Protein AF-A0A821QCD6-F1 (afdb_monomer_lite)

Secondary structure (DSSP, 8-state):
---B--SSS-BSS-----SSSS-S-HHHHHHHT-S----------TTTTHHHHHHS-SSB--TTS--B--HHHHHHHHHHHTTT-SSTTPPPPHHHHHHHHHHH--GGGTT-HHHHHHHHHHH-

Foldseek 3Di:
DFFQQAFLDTHHDDDDCPCPPNVDDVVVCVVVVVDDDDDDDDDDDPQQLLVSCCVRPQQPSHPVDQAFHFLVSLLVSLCRRHQAPPHPPDGDDVVVSVVLSVVLAPVVCNGPGNSSRSSSRVSD

Sequence (124 aa):
LESYNGGPIGYTFVPTIDADFIPYDPEQMLIKRDFKRCPILLGVNKDEGSYFNVYVPYGNMSIDSWPYVDYKTFKHAIKEYFRYIPTYPTERAPMLLESITQTYTIWNDYNNTLQNAIQLSLAV

pLDDT: mean 90.06, std 10.25, range [40.44, 98.19]

Structure (mmCIF, N/CA/C/O backbone):
data_AF-A0A821QCD6-F1
#
_entry.id   AF-A0A821QCD6-F1
#
loop_
_atom_site.group_PDB
_atom_site.id
_atom_site.type_symbol
_atom_site.label_atom_id
_atom_site.label_alt_id
_atom_site.label_comp_id
_atom_site.label_asym_id
_atom_site.label_entity_id
_atom_site.label_seq_id
_atom_site.pdbx_PDB_ins_code
_atom_site.Cartn_x
_atom_site.Cartn_y
_atom_site.Cartn_z
_atom_site.occupancy
_atom_site.B_iso_or_equiv
_atom_site.auth_seq_id
_atom_site.auth_comp_id
_atom_site.auth_asym_id
_atom_site.auth_atom_id
_atom_site.pdbx_PDB_model_num
ATOM 1 N N . LEU A 1 1 ? -19.830 11.374 -0.584 1.00 40.44 1 LEU A N 1
ATOM 2 C CA . LEU A 1 1 ? -19.238 10.029 -0.728 1.00 40.44 1 LEU A CA 1
ATOM 3 C C . LEU A 1 1 ? -17.748 10.243 -0.898 1.00 40.44 1 LEU A C 1
ATOM 5 O O . LEU A 1 1 ? -17.300 10.531 -1.999 1.00 40.44 1 LEU A O 1
ATOM 9 N N . GLU A 1 2 ? -17.019 10.274 0.211 1.00 45.78 2 GLU A N 1
ATOM 10 C CA . GLU A 1 2 ? -15.563 10.400 0.186 1.00 45.78 2 GLU A CA 1
ATOM 11 C C . GLU A 1 2 ? -15.005 9.035 -0.212 1.00 45.78 2 GLU A C 1
ATOM 13 O O . GLU A 1 2 ? -15.042 8.089 0.568 1.00 45.78 2 GLU A O 1
ATOM 18 N N . SER A 1 3 ? -14.576 8.895 -1.466 1.00 53.38 3 SER A N 1
ATOM 19 C CA . SER A 1 3 ? -13.813 7.723 -1.884 1.00 53.38 3 SER A CA 1
ATOM 20 C C . SER A 1 3 ? -12.493 7.730 -1.119 1.00 53.38 3 SER A C 1
ATOM 22 O O . SER A 1 3 ? -11.737 8.700 -1.22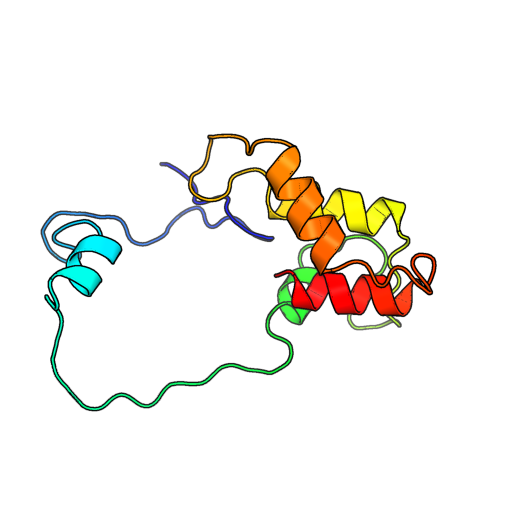9 1.00 53.38 3 SER A O 1
ATOM 24 N N . TYR A 1 4 ? -12.195 6.674 -0.363 1.00 58.56 4 TYR A N 1
ATOM 25 C CA . TYR A 1 4 ? -10.866 6.514 0.214 1.00 58.56 4 TYR A CA 1
ATOM 26 C C . TYR A 1 4 ? -9.890 6.319 -0.942 1.00 58.56 4 TYR A C 1
ATOM 28 O O . TYR A 1 4 ? -9.931 5.292 -1.608 1.00 58.56 4 TYR A O 1
ATOM 36 N N . ASN A 1 5 ? -9.056 7.321 -1.213 1.00 61.00 5 ASN A N 1
ATOM 37 C CA . ASN A 1 5 ? -8.090 7.303 -2.312 1.00 61.00 5 ASN A CA 1
ATOM 38 C C . ASN A 1 5 ? -6.648 7.290 -1.776 1.00 61.00 5 ASN A C 1
ATOM 40 O O . ASN A 1 5 ? -5.792 8.028 -2.257 1.00 61.00 5 ASN A O 1
ATOM 44 N N . GLY A 1 6 ? -6.409 6.522 -0.706 1.00 64.06 6 GLY A N 1
ATOM 45 C CA . GLY A 1 6 ? -5.085 6.312 -0.123 1.00 64.06 6 GLY A CA 1
ATOM 46 C C . GLY A 1 6 ? -4.479 4.993 -0.598 1.00 64.06 6 GLY A C 1
ATOM 47 O O . GLY A 1 6 ? -5.131 3.957 -0.509 1.00 64.06 6 GLY A O 1
ATOM 48 N N . GLY A 1 7 ? -3.236 5.020 -1.079 1.00 76.44 7 GLY A N 1
ATOM 49 C CA . GLY A 1 7 ? -2.545 3.837 -1.596 1.00 76.44 7 GLY A CA 1
ATOM 50 C C . GLY A 1 7 ? -2.676 3.674 -3.118 1.00 76.44 7 GLY A C 1
ATOM 51 O O . GLY A 1 7 ? -3.129 4.587 -3.808 1.00 76.44 7 GLY A O 1
ATOM 52 N N . PRO A 1 8 ? -2.270 2.517 -3.671 1.00 78.88 8 PRO A N 1
ATOM 53 C CA . PRO A 1 8 ? -2.240 2.289 -5.119 1.00 78.88 8 PRO A CA 1
ATOM 54 C C . PRO A 1 8 ? -3.626 2.210 -5.765 1.00 78.88 8 PRO A C 1
ATOM 56 O O . PRO A 1 8 ? -3.759 2.442 -6.965 1.00 78.88 8 PRO A O 1
ATOM 59 N N . ILE A 1 9 ? -4.654 1.873 -4.981 1.00 80.00 9 ILE A N 1
ATOM 60 C CA . ILE A 1 9 ? -6.044 1.781 -5.421 1.00 80.00 9 ILE A CA 1
ATOM 61 C C . ILE A 1 9 ? -6.927 2.452 -4.378 1.00 80.00 9 ILE A C 1
ATOM 63 O O . ILE A 1 9 ? -6.897 2.085 -3.204 1.00 80.00 9 ILE A O 1
ATOM 67 N N . GLY A 1 10 ? -7.751 3.398 -4.826 1.00 78.56 10 GLY A N 1
ATOM 68 C CA . GLY A 1 10 ? -8.834 3.937 -4.021 1.00 78.56 10 GLY A CA 1
ATOM 69 C C . GLY A 1 10 ? -10.104 3.095 -4.108 1.00 78.56 10 GLY A C 1
ATOM 70 O O . GLY A 1 10 ? -10.490 2.642 -5.186 1.00 78.56 10 GLY A O 1
ATOM 71 N N . TYR A 1 11 ? -10.795 2.936 -2.981 1.00 83.06 11 TYR A N 1
ATOM 72 C CA . TYR A 1 11 ? -12.078 2.240 -2.902 1.00 83.06 11 TYR A CA 1
ATOM 73 C C . TYR A 1 11 ? -13.207 3.243 -2.647 1.00 83.06 11 TYR A C 1
ATOM 75 O O 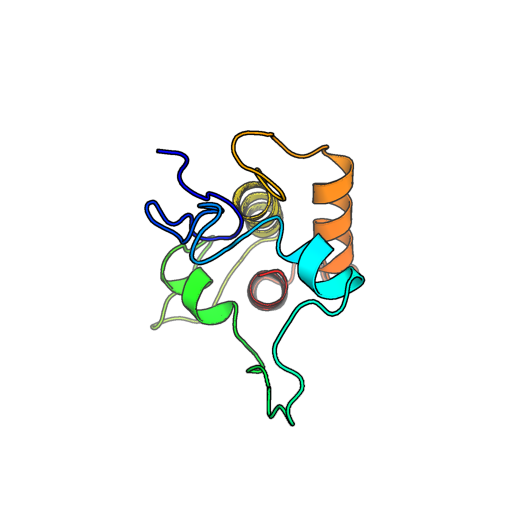. TYR A 1 11 ? -13.149 4.068 -1.734 1.00 83.06 11 TYR A O 1
ATOM 83 N N . THR A 1 12 ? -14.262 3.176 -3.464 1.00 81.81 12 THR A N 1
ATOM 84 C CA . THR A 1 12 ? -15.396 4.115 -3.388 1.00 81.81 12 THR A CA 1
ATOM 85 C C . THR A 1 12 ? -16.256 3.907 -2.144 1.00 81.81 12 THR A C 1
ATOM 87 O O . THR A 1 12 ? -16.790 4.873 -1.605 1.00 81.81 12 THR A O 1
ATOM 90 N N . PHE A 1 13 ? -16.392 2.659 -1.692 1.00 85.75 13 PHE A N 1
ATOM 91 C CA . PHE A 1 13 ? -17.224 2.286 -0.552 1.00 85.75 13 PHE A CA 1
ATOM 92 C C . PHE A 1 13 ? -16.391 1.471 0.436 1.00 85.75 13 PHE A C 1
ATOM 94 O O . PHE A 1 13 ? -16.003 0.342 0.146 1.00 85.75 13 PHE A O 1
ATOM 101 N N . VAL A 1 14 ? -16.118 2.065 1.593 1.00 85.56 14 VAL A N 1
ATOM 102 C CA . VAL A 1 14 ? -15.386 1.464 2.716 1.00 85.56 14 VAL A CA 1
ATOM 103 C C . VAL A 1 14 ? -16.170 1.702 4.012 1.00 85.56 14 VAL A C 1
ATOM 105 O O . VAL A 1 14 ? -17.030 2.590 4.030 1.00 85.56 14 VAL A O 1
ATOM 108 N N . PRO A 1 15 ? -15.921 0.936 5.091 1.00 88.88 15 PRO A N 1
ATOM 109 C CA . PRO A 1 15 ? -16.522 1.215 6.393 1.00 88.88 15 PRO A CA 1
ATOM 110 C C . PRO A 1 15 ? -16.268 2.660 6.845 1.00 88.88 15 PRO A C 1
ATOM 112 O O . PRO A 1 15 ? -15.213 3.228 6.567 1.00 88.88 15 PRO A O 1
ATOM 115 N N . THR A 1 16 ? -17.232 3.246 7.553 1.00 89.94 16 THR A N 1
ATOM 116 C CA . THR A 1 16 ? -17.156 4.615 8.080 1.00 89.94 16 THR A CA 1
ATOM 117 C C . THR A 1 16 ? -17.417 4.624 9.582 1.00 89.94 16 THR A C 1
ATOM 119 O O . THR A 1 16 ? -18.003 3.683 10.114 1.00 89.94 16 THR A O 1
ATOM 122 N N . ILE A 1 17 ? -16.971 5.677 10.264 1.00 93.12 17 ILE A N 1
ATOM 123 C CA . ILE A 1 17 ? -17.263 5.892 11.683 1.00 93.12 17 ILE A CA 1
ATOM 124 C C . ILE A 1 17 ? -18.726 6.336 11.782 1.00 93.12 17 ILE A C 1
ATOM 126 O O . ILE A 1 17 ? -19.058 7.464 11.423 1.00 93.12 17 ILE A O 1
ATOM 130 N N . ASP A 1 18 ? -19.596 5.436 12.231 1.00 95.44 18 ASP A N 1
ATOM 131 C CA . ASP A 1 18 ? -21.055 5.608 12.239 1.00 95.44 18 ASP A CA 1
ATOM 132 C C . ASP A 1 18 ? -21.639 5.842 13.640 1.00 95.44 18 ASP A C 1
ATOM 134 O O . ASP A 1 18 ? -22.83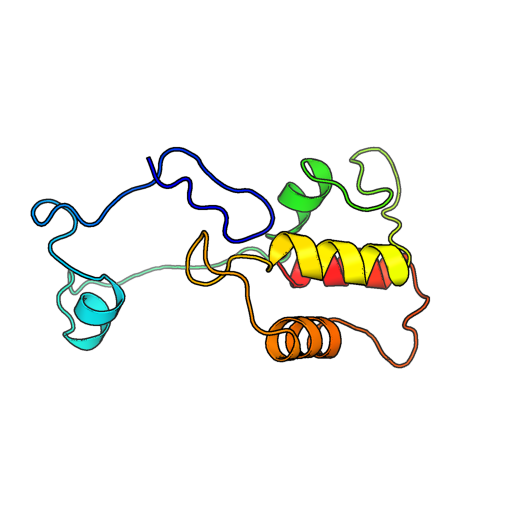5 6.100 13.768 1.00 95.44 18 ASP A O 1
ATOM 138 N N . ALA A 1 19 ? -20.799 5.790 14.678 1.00 96.00 19 ALA A N 1
ATOM 139 C CA . ALA A 1 19 ? -21.193 5.876 16.082 1.00 96.00 19 ALA A CA 1
ATOM 140 C C . ALA A 1 19 ? -22.107 4.726 16.570 1.00 96.00 19 ALA A C 1
ATOM 142 O O . ALA A 1 19 ? -22.666 4.825 17.663 1.00 96.00 19 ALA A O 1
ATOM 143 N N . ASP A 1 20 ? -22.220 3.637 15.800 1.00 95.88 20 ASP A N 1
ATOM 144 C CA . ASP A 1 20 ? -22.979 2.428 16.149 1.00 95.88 20 ASP A CA 1
ATOM 145 C C . ASP A 1 20 ? -22.076 1.190 16.052 1.00 95.88 20 ASP A C 1
ATOM 147 O O . ASP A 1 20 ? -21.624 0.665 17.073 1.00 95.88 20 ASP A O 1
ATOM 151 N N . PHE A 1 21 ? -21.710 0.772 14.834 1.00 96.00 21 PHE A N 1
ATOM 152 C CA . PHE A 1 21 ? -20.782 -0.339 14.627 1.00 96.00 21 PHE A CA 1
ATOM 153 C C . PHE A 1 21 ? -19.326 0.067 14.898 1.00 96.00 21 PHE A C 1
ATOM 155 O O . PHE A 1 21 ? -18.604 -0.643 15.603 1.00 96.00 21 PHE A O 1
ATOM 162 N N . ILE A 1 22 ? -18.890 1.211 14.356 1.00 96.50 22 ILE A N 1
ATOM 163 C CA . ILE A 1 22 ? -17.601 1.846 14.662 1.00 96.50 22 ILE A CA 1
ATOM 164 C C . ILE A 1 22 ? -17.904 3.084 15.518 1.00 96.50 22 ILE A C 1
ATOM 166 O O . ILE A 1 22 ? -18.223 4.148 14.977 1.00 96.50 22 ILE A O 1
ATOM 170 N N . PRO A 1 23 ? -17.826 2.970 16.858 1.00 95.50 23 PRO A N 1
ATOM 171 C CA . PRO A 1 23 ? -18.377 3.975 17.764 1.00 95.50 23 PRO A CA 1
ATOM 172 C C . PRO A 1 23 ? -17.626 5.314 17.708 1.00 95.50 23 PRO A C 1
ATOM 174 O O . PRO A 1 23 ? -18.213 6.370 17.934 1.00 95.50 23 PRO A O 1
ATOM 177 N N . TYR A 1 24 ? -16.321 5.282 17.439 1.00 96.06 24 TYR A N 1
ATOM 178 C CA . TYR A 1 24 ? -15.464 6.452 17.263 1.00 96.06 24 TYR A CA 1
ATOM 179 C C . TYR A 1 24 ? -14.156 6.031 16.579 1.00 96.06 24 TYR A C 1
ATOM 181 O O . TYR A 1 24 ? -14.004 4.883 16.167 1.00 96.06 24 TYR A O 1
ATOM 189 N N . ASP A 1 25 ? -13.217 6.967 16.443 1.00 94.38 25 ASP A N 1
ATOM 190 C CA . ASP A 1 25 ? -11.921 6.752 15.800 1.00 94.38 25 ASP A CA 1
ATOM 191 C C . ASP A 1 25 ? -11.210 5.450 16.264 1.00 94.38 25 ASP A C 1
ATOM 193 O O . ASP A 1 25 ? -10.940 5.292 17.464 1.00 94.38 25 ASP A O 1
ATOM 197 N N . PRO A 1 26 ? -10.887 4.518 15.341 1.00 94.38 26 PRO A N 1
ATOM 198 C CA . PRO A 1 26 ? -10.251 3.246 15.686 1.00 94.38 26 PRO A CA 1
ATOM 199 C C . PRO A 1 26 ? -8.880 3.376 16.365 1.00 94.38 26 PRO A C 1
ATOM 201 O O . PRO A 1 26 ? -8.539 2.543 17.206 1.00 94.38 26 PRO A O 1
ATOM 204 N N . GLU A 1 27 ? -8.093 4.411 16.058 1.00 94.81 27 GLU A N 1
ATOM 205 C CA . GLU A 1 27 ? -6.808 4.659 16.725 1.00 94.81 27 GLU A CA 1
ATOM 206 C C . GLU A 1 27 ? -7.036 5.010 18.203 1.00 94.81 27 GLU A C 1
ATOM 208 O O . GLU A 1 27 ? -6.361 4.486 19.095 1.00 94.81 27 GLU A O 1
ATOM 213 N N . GLN A 1 28 ? -8.068 5.806 18.497 1.00 97.12 28 GLN A N 1
ATOM 214 C CA . GLN A 1 28 ? -8.484 6.082 19.873 1.00 97.12 28 GLN A CA 1
ATOM 215 C C . GLN A 1 28 ? -9.001 4.828 20.592 1.00 97.12 28 GLN A C 1
ATOM 217 O O . GLN A 1 28 ? -8.709 4.653 21.779 1.00 97.12 28 GLN A O 1
ATOM 222 N N . MET A 1 29 ? -9.741 3.948 19.906 1.00 97.25 29 MET A N 1
ATOM 223 C CA . MET A 1 29 ? -10.193 2.669 20.479 1.00 97.25 29 MET A CA 1
ATOM 224 C C . MET A 1 29 ? -8.995 1.791 20.865 1.00 97.25 29 MET A C 1
ATOM 226 O O . MET A 1 29 ? -8.963 1.221 21.960 1.00 97.25 29 MET A O 1
ATOM 230 N N . LEU A 1 30 ? -7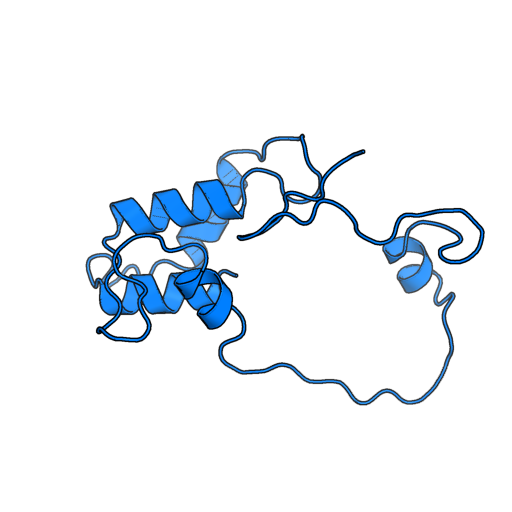.965 1.738 20.012 1.00 96.69 30 LEU A N 1
ATOM 231 C CA . LEU A 1 30 ? -6.717 1.022 20.288 1.00 96.69 30 LEU A CA 1
ATOM 232 C C . LEU A 1 30 ? -5.990 1.591 21.516 1.00 96.69 30 LEU A C 1
ATOM 234 O O . LEU A 1 30 ? -5.652 0.833 22.429 1.00 96.69 30 LEU A O 1
ATOM 238 N N . ILE A 1 31 ? -5.807 2.916 21.586 1.00 97.94 31 ILE A N 1
ATOM 239 C CA . ILE A 1 31 ? -5.143 3.600 22.713 1.00 97.94 31 ILE A CA 1
ATOM 240 C C . ILE A 1 31 ? -5.882 3.338 24.034 1.00 97.94 31 ILE A C 1
ATOM 242 O O . ILE A 1 31 ? -5.258 3.033 25.054 1.00 97.94 31 ILE A O 1
ATOM 246 N N . LYS A 1 32 ? -7.218 3.410 24.020 1.00 98.00 32 LYS A N 1
ATOM 247 C CA . LYS A 1 32 ? -8.071 3.186 25.201 1.00 98.00 32 LYS A CA 1
ATOM 248 C C . LYS A 1 32 ? -8.246 1.711 25.560 1.00 98.00 32 LYS A C 1
ATOM 250 O O . LYS A 1 32 ? -8.799 1.407 26.617 1.00 98.00 32 LYS A O 1
ATOM 255 N N . ARG A 1 33 ? -7.751 0.793 24.722 1.00 97.12 33 ARG A N 1
ATOM 256 C CA . ARG A 1 33 ? -7.976 -0.657 24.836 1.00 97.12 33 ARG A CA 1
ATOM 257 C C . ARG A 1 33 ? -9.462 -1.025 24.818 1.00 97.12 33 ARG A C 1
ATOM 259 O O . ARG A 1 33 ? -9.877 -1.957 25.516 1.00 97.12 33 ARG A O 1
ATOM 266 N N . ASP A 1 34 ? -10.235 -0.272 24.042 1.00 97.56 34 ASP A N 1
ATOM 267 C CA . ASP A 1 34 ? -11.673 -0.435 23.847 1.00 97.56 34 ASP A CA 1
ATOM 268 C C . ASP A 1 34 ? -11.946 -1.360 22.656 1.00 97.56 34 ASP A C 1
ATOM 270 O O . ASP A 1 34 ? -12.358 -0.958 21.572 1.00 97.56 34 ASP A O 1
ATOM 274 N N . PHE A 1 35 ? -11.590 -2.625 22.844 1.00 96.69 35 PHE A N 1
ATOM 275 C CA . PHE A 1 35 ? -11.800 -3.702 21.888 1.00 96.69 35 PHE A CA 1
ATOM 276 C C . PHE A 1 35 ? -11.848 -5.037 22.635 1.00 96.69 35 PHE A C 1
ATOM 278 O O . PHE A 1 35 ? -11.475 -5.148 23.810 1.00 96.69 35 PHE A O 1
ATOM 285 N N . LYS A 1 36 ? -12.306 -6.089 21.956 1.00 97.62 36 LYS A N 1
ATOM 286 C CA . LYS A 1 36 ? -12.395 -7.431 22.540 1.00 97.62 36 LYS A CA 1
ATOM 287 C C . LYS A 1 36 ? -11.017 -7.924 22.998 1.00 97.62 36 LYS A C 1
ATOM 289 O O . LYS A 1 36 ? -10.092 -8.049 22.203 1.00 97.62 36 LYS A O 1
ATOM 294 N N . ARG A 1 37 ? -10.900 -8.301 24.274 1.00 97.88 37 ARG A N 1
ATOM 295 C CA . ARG A 1 37 ? -9.684 -8.917 24.829 1.00 97.88 37 ARG A CA 1
ATOM 296 C C . ARG A 1 37 ? -9.726 -10.429 24.632 1.00 97.88 37 ARG A C 1
ATOM 298 O O . ARG A 1 37 ? -10.387 -11.135 25.390 1.00 97.88 37 ARG A O 1
ATOM 305 N N . CYS A 1 38 ? -9.038 -10.926 23.613 1.00 97.81 38 CYS A N 1
ATOM 306 C CA . CYS A 1 38 ? -8.893 -12.357 23.354 1.00 97.81 38 CYS A CA 1
ATOM 307 C C . CYS A 1 38 ? -7.554 -12.659 22.666 1.00 97.81 38 CYS A C 1
ATOM 309 O O . CYS A 1 38 ? -6.935 -11.740 22.126 1.00 97.81 38 CYS A O 1
ATOM 311 N N . PRO A 1 39 ? -7.095 -13.924 22.669 1.00 98.06 39 PRO A N 1
ATOM 312 C CA . PRO A 1 39 ? -5.961 -14.328 21.848 1.00 98.06 39 PRO A CA 1
ATOM 313 C C . PRO A 1 39 ? -6.218 -14.017 20.370 1.00 98.06 39 PRO A C 1
ATOM 315 O O . PRO A 1 39 ? -7.335 -14.200 19.881 1.00 98.06 39 PRO A O 1
ATOM 318 N N . ILE A 1 40 ? -5.179 -13.561 19.675 1.00 97.75 40 ILE A N 1
ATOM 319 C CA . ILE A 1 40 ? -5.189 -13.278 18.238 1.00 97.75 40 ILE A CA 1
ATOM 320 C C . ILE A 1 40 ? -4.070 -14.074 17.567 1.00 97.75 40 ILE A C 1
ATOM 322 O O . ILE A 1 40 ? -2.988 -14.226 18.133 1.00 97.75 40 ILE A O 1
ATOM 326 N N . LEU A 1 41 ? -4.333 -14.572 16.362 1.00 98.19 41 LEU A N 1
ATOM 327 C CA . LEU A 1 41 ? -3.329 -15.147 15.471 1.00 98.19 41 LEU A CA 1
ATOM 328 C C . LEU A 1 41 ? -3.410 -14.370 14.160 1.00 98.19 41 LEU A C 1
ATOM 330 O O . LEU A 1 41 ? -4.447 -14.379 13.504 1.00 98.19 41 LEU A O 1
ATOM 334 N N . LEU A 1 42 ? -2.339 -13.651 13.834 1.00 97.88 42 LEU A N 1
ATOM 335 C CA . LEU A 1 42 ? -2.247 -12.750 12.687 1.00 97.88 42 LEU A CA 1
ATOM 336 C C . LEU A 1 42 ? -0.920 -12.990 11.958 1.00 97.88 42 LEU A C 1
ATOM 338 O O . LEU A 1 42 ? 0.045 -13.462 12.561 1.00 97.88 42 LEU A O 1
ATOM 342 N N . GLY A 1 43 ? -0.874 -12.641 10.676 1.00 97.25 43 GLY A N 1
ATOM 343 C CA . GLY A 1 43 ? 0.310 -12.733 9.827 1.00 97.25 43 GLY A CA 1
ATOM 344 C C . GLY A 1 43 ? 0.124 -11.919 8.549 1.00 97.25 43 GLY A C 1
ATOM 345 O O . GLY A 1 43 ? -0.970 -11.423 8.288 1.00 97.25 43 GLY A O 1
ATOM 346 N N . VAL A 1 44 ? 1.199 -11.786 7.779 1.00 95.94 44 VAL A N 1
ATOM 347 C CA . VAL A 1 44 ? 1.228 -11.099 6.480 1.00 95.94 44 VAL A CA 1
ATOM 348 C C . VAL A 1 44 ? 1.951 -11.973 5.463 1.00 95.94 44 VAL A C 1
ATOM 350 O O . VAL A 1 44 ? 2.757 -12.831 5.841 1.00 95.94 44 VAL A O 1
ATOM 353 N N . ASN A 1 45 ? 1.682 -11.750 4.183 1.00 94.94 45 ASN A N 1
ATOM 354 C CA . ASN A 1 45 ? 2.433 -12.368 3.102 1.00 94.94 45 ASN A CA 1
ATOM 355 C C . ASN A 1 45 ? 3.689 -11.554 2.786 1.00 94.94 45 ASN A C 1
ATOM 357 O O . ASN A 1 45 ? 3.807 -10.376 3.113 1.00 94.94 45 ASN A O 1
ATOM 361 N N . LYS A 1 46 ? 4.652 -12.203 2.130 1.00 93.81 46 LYS A N 1
ATOM 362 C CA . LYS A 1 46 ? 5.926 -11.576 1.770 1.00 93.81 46 LYS A CA 1
ATOM 363 C C . LYS A 1 46 ? 5.761 -10.427 0.761 1.00 93.81 46 LYS A C 1
ATOM 365 O O . LYS A 1 46 ? 6.479 -9.440 0.866 1.00 93.81 46 LYS A O 1
ATOM 370 N N . ASP A 1 47 ? 4.842 -10.568 -0.196 1.00 92.56 47 ASP A N 1
ATOM 371 C CA . ASP A 1 47 ? 4.775 -9.737 -1.407 1.00 92.56 47 ASP A CA 1
ATOM 372 C C . ASP A 1 47 ? 3.356 -9.153 -1.644 1.00 92.56 47 ASP A C 1
ATOM 374 O O . ASP A 1 47 ? 2.789 -9.293 -2.730 1.00 92.56 47 ASP A O 1
ATOM 378 N N . GLU A 1 48 ? 2.762 -8.510 -0.628 1.00 92.44 48 GLU A N 1
ATOM 379 C CA . GLU A 1 48 ? 1.375 -7.979 -0.651 1.00 92.44 48 GLU A CA 1
ATOM 380 C C . GLU A 1 48 ? 1.121 -6.954 -1.778 1.00 92.44 48 GLU A C 1
ATOM 382 O O . GLU A 1 48 ? 0.056 -6.948 -2.398 1.00 92.44 48 GLU A O 1
ATOM 387 N N . GLY A 1 49 ? 2.113 -6.116 -2.100 1.00 90.75 49 GLY A N 1
ATOM 388 C CA . GLY A 1 49 ? 1.996 -5.080 -3.131 1.00 90.75 49 GLY A CA 1
ATOM 389 C C . GLY A 1 49 ? 1.960 -5.598 -4.576 1.00 90.75 49 GLY A C 1
ATOM 390 O O . GLY A 1 49 ? 1.579 -4.867 -5.496 1.00 90.75 49 GLY A O 1
ATOM 391 N N . SER A 1 50 ? 2.349 -6.857 -4.803 1.00 91.25 50 SER A N 1
ATOM 392 C CA . SER A 1 50 ? 2.580 -7.395 -6.152 1.00 91.25 50 SER A CA 1
ATOM 393 C C . SER A 1 50 ? 1.299 -7.452 -6.981 1.00 91.25 50 SER A C 1
ATOM 395 O O . SER A 1 50 ? 1.311 -7.115 -8.165 1.00 91.25 50 SER A O 1
ATOM 397 N N . TYR A 1 51 ? 0.179 -7.790 -6.337 1.00 91.50 51 TYR A N 1
ATOM 398 C CA . TYR A 1 51 ? -1.141 -7.796 -6.953 1.00 91.50 51 TYR A CA 1
ATOM 399 C C . TYR A 1 51 ? -1.510 -6.407 -7.485 1.00 91.50 51 TYR A C 1
ATOM 401 O O . TYR A 1 51 ? -1.866 -6.262 -8.653 1.00 91.50 51 TYR A O 1
ATOM 409 N N . PHE A 1 52 ? -1.371 -5.364 -6.662 1.00 89.88 52 PHE A N 1
ATOM 410 C CA . PHE A 1 52 ? -1.758 -4.004 -7.043 1.00 89.88 52 PHE A CA 1
ATOM 411 C C . PHE A 1 52 ? -0.966 -3.492 -8.243 1.00 89.88 52 PHE A C 1
ATOM 413 O O . PHE A 1 52 ? -1.546 -2.877 -9.132 1.00 89.88 52 PHE A O 1
ATOM 420 N N . ASN A 1 53 ? 0.324 -3.817 -8.320 1.00 88.88 53 ASN A N 1
ATOM 421 C CA . ASN A 1 53 ? 1.162 -3.394 -9.436 1.00 88.88 53 ASN A CA 1
ATOM 422 C C . ASN A 1 53 ? 0.792 -4.051 -10.771 1.00 88.88 53 ASN A C 1
ATOM 424 O O . ASN A 1 53 ? 1.107 -3.488 -11.810 1.00 88.88 53 ASN A O 1
ATOM 428 N N . VAL A 1 54 ? 0.136 -5.213 -10.772 1.00 91.25 54 VAL A N 1
ATOM 429 C CA . VAL A 1 54 ? -0.360 -5.830 -12.013 1.00 91.25 54 VAL A CA 1
ATOM 430 C C . VAL A 1 54 ? -1.621 -5.126 -12.516 1.00 91.25 54 VAL A C 1
ATOM 432 O O . VAL A 1 54 ? -1.785 -4.921 -13.716 1.00 91.25 54 VAL A O 1
ATOM 435 N N . TYR A 1 55 ? -2.520 -4.748 -11.604 1.00 88.88 55 TYR A N 1
ATOM 436 C CA . TYR A 1 55 ? -3.822 -4.169 -11.957 1.00 88.88 55 TYR A CA 1
ATOM 437 C C . TYR A 1 55 ? -3.804 -2.641 -12.091 1.00 88.88 55 TYR A C 1
ATOM 439 O O . TYR A 1 55 ? -4.633 -2.086 -12.810 1.00 88.88 55 TYR A O 1
ATOM 447 N N . VAL A 1 56 ? -2.846 -1.964 -11.454 1.00 86.94 56 VAL A N 1
ATOM 448 C CA . VAL A 1 56 ? -2.555 -0.533 -11.626 1.00 86.94 56 VAL A CA 1
ATOM 449 C C . VAL A 1 56 ? -1.073 -0.372 -11.977 1.00 86.94 56 VAL A C 1
ATOM 451 O O . VAL A 1 56 ? -0.266 0.049 -11.148 1.00 86.94 56 VAL A O 1
ATOM 454 N N . PRO A 1 57 ? -0.675 -0.773 -13.196 1.00 85.25 57 PRO A N 1
ATOM 455 C CA . PRO A 1 57 ? 0.729 -0.876 -13.540 1.00 85.25 57 PRO A CA 1
ATOM 456 C C . PRO A 1 57 ? 1.366 0.485 -13.800 1.00 85.25 57 PRO A C 1
ATOM 458 O O . PRO A 1 57 ? 0.875 1.304 -14.577 1.00 85.25 57 PRO A O 1
ATOM 461 N N . TYR A 1 58 ? 2.548 0.661 -13.216 1.00 89.56 58 TYR A N 1
ATOM 462 C CA . TYR A 1 58 ? 3.531 1.647 -13.637 1.00 89.56 58 TYR A CA 1
ATOM 463 C C . TYR A 1 58 ? 4.698 0.907 -14.288 1.00 89.56 58 TYR A C 1
ATOM 465 O O . TYR A 1 58 ? 5.279 0.013 -13.681 1.00 89.56 58 TYR A O 1
ATOM 473 N N . GLY A 1 59 ? 5.048 1.267 -15.523 1.00 87.25 59 GLY A N 1
ATOM 474 C CA . GLY A 1 59 ? 6.031 0.516 -16.309 1.00 87.25 59 GLY A CA 1
ATOM 475 C C . GLY A 1 59 ? 5.445 -0.784 -16.865 1.00 87.25 59 GLY A C 1
ATOM 476 O O . GLY A 1 59 ? 4.252 -0.859 -17.151 1.00 87.25 59 GLY A O 1
ATOM 477 N N . ASN A 1 60 ? 6.283 -1.806 -17.045 1.00 89.75 60 ASN A N 1
ATOM 478 C CA . ASN A 1 60 ? 5.836 -3.126 -17.484 1.00 89.75 60 ASN A CA 1
ATOM 479 C C . ASN A 1 60 ? 5.685 -4.044 -16.269 1.00 89.75 60 ASN A C 1
ATOM 481 O O . ASN A 1 60 ? 6.623 -4.749 -15.918 1.00 89.75 60 ASN A O 1
ATOM 485 N N . MET A 1 61 ? 4.525 -4.004 -15.618 1.00 88.69 61 MET A N 1
ATOM 486 C CA . MET A 1 61 ? 4.166 -4.873 -14.493 1.00 88.69 61 MET A CA 1
ATOM 487 C C . MET A 1 61 ? 3.028 -5.798 -14.940 1.00 88.69 61 MET A C 1
ATOM 489 O O . MET A 1 61 ? 1.869 -5.559 -14.626 1.00 88.69 61 MET A O 1
ATOM 493 N N . SER A 1 62 ? 3.341 -6.811 -15.755 1.00 87.75 62 SER A N 1
ATOM 494 C CA . SER A 1 62 ? 2.344 -7.747 -16.300 1.00 87.75 62 SER A CA 1
ATOM 495 C C . SER A 1 62 ? 2.548 -9.170 -15.779 1.00 87.75 62 SER A C 1
ATOM 497 O O . SER A 1 62 ? 3.641 -9.526 -15.341 1.00 87.75 62 SER A O 1
ATOM 499 N N . ILE A 1 63 ? 1.499 -9.992 -15.857 1.00 88.69 63 ILE A N 1
ATOM 500 C CA . ILE A 1 63 ? 1.560 -11.424 -15.519 1.00 88.69 63 ILE A CA 1
ATOM 501 C C . ILE A 1 63 ? 2.473 -12.197 -16.484 1.00 88.69 63 ILE A C 1
ATOM 503 O O . ILE A 1 63 ? 3.103 -13.173 -16.084 1.00 88.69 63 ILE A O 1
ATOM 507 N N . ASP A 1 64 ? 2.577 -11.747 -17.735 1.00 90.88 64 ASP A N 1
ATOM 508 C CA . ASP A 1 64 ? 3.182 -12.516 -18.828 1.00 90.88 64 ASP A CA 1
ATOM 509 C C . ASP A 1 64 ? 4.638 -12.116 -19.128 1.00 90.88 64 ASP A C 1
ATOM 511 O O . ASP A 1 64 ? 5.252 -12.620 -20.070 1.00 90.88 64 ASP A O 1
ATOM 515 N N . SER A 1 65 ? 5.217 -11.190 -18.359 1.00 89.56 65 SER A N 1
ATOM 516 C CA . SER A 1 65 ? 6.541 -10.632 -18.649 1.00 89.56 65 SER A CA 1
ATOM 517 C C . SER A 1 65 ? 7.327 -10.267 -17.397 1.00 89.56 65 SER A C 1
ATOM 519 O O . SER A 1 65 ? 6.746 -9.903 -16.380 1.00 89.56 65 SER A O 1
ATOM 521 N N . TRP A 1 66 ? 8.659 -10.247 -17.508 1.00 89.88 66 TRP A N 1
ATOM 522 C CA . TRP A 1 66 ? 9.514 -9.731 -16.440 1.00 89.88 66 TRP A CA 1
ATOM 523 C C . TRP A 1 66 ? 9.178 -8.273 -16.102 1.00 89.88 66 TRP A C 1
ATOM 525 O O . TRP A 1 66 ? 9.027 -7.458 -17.023 1.00 89.88 66 TRP A O 1
ATOM 535 N N . PRO A 1 67 ? 9.095 -7.935 -14.804 1.00 93.56 67 PRO A N 1
ATOM 536 C CA . PRO A 1 67 ? 8.756 -6.597 -14.388 1.00 93.56 67 PRO A CA 1
ATOM 537 C C . PRO A 1 67 ? 9.872 -5.614 -14.742 1.00 93.56 67 PRO A C 1
ATOM 539 O O . PRO A 1 67 ? 11.061 -5.899 -14.579 1.00 93.56 67 PRO A O 1
ATOM 542 N N . TYR A 1 68 ? 9.476 -4.443 -15.229 1.00 95.25 68 TYR A N 1
ATOM 543 C CA . TYR A 1 68 ? 10.396 -3.382 -15.620 1.00 95.25 68 TYR A CA 1
ATOM 544 C C . TYR A 1 68 ? 9.848 -2.025 -15.191 1.00 95.25 68 TYR A C 1
ATOM 546 O O . TYR A 1 68 ? 8.807 -1.582 -15.681 1.00 95.25 68 TYR A O 1
ATOM 554 N N . VAL A 1 69 ? 10.585 -1.342 -14.314 1.00 96.94 69 VAL A N 1
ATOM 555 C CA . VAL A 1 69 ? 10.266 0.014 -13.859 1.00 96.94 69 VAL A CA 1
ATOM 556 C C . VAL A 1 69 ? 11.535 0.861 -13.886 1.00 96.94 69 VAL A C 1
ATOM 558 O O . VAL A 1 69 ? 12.455 0.646 -13.102 1.00 96.94 69 VAL A O 1
ATOM 561 N N . ASP A 1 70 ? 11.619 1.844 -14.784 1.00 97.69 70 ASP A N 1
ATOM 562 C CA . ASP A 1 70 ? 12.727 2.803 -14.731 1.00 97.69 70 ASP A CA 1
ATOM 563 C C . ASP A 1 70 ? 12.590 3.753 -13.525 1.00 97.69 70 ASP A C 1
ATOM 565 O O . ASP A 1 70 ? 11.513 3.925 -12.948 1.00 97.69 70 ASP A O 1
ATOM 569 N N . TYR A 1 71 ? 13.691 4.388 -13.116 1.00 97.62 71 TYR A N 1
ATOM 570 C CA . TYR A 1 71 ? 13.692 5.217 -11.905 1.00 97.62 71 TYR A CA 1
ATOM 571 C C . TYR A 1 71 ? 12.742 6.426 -11.993 1.00 97.62 71 TYR A C 1
ATOM 573 O O . TYR A 1 71 ? 12.195 6.896 -10.993 1.00 97.62 71 TYR A O 1
ATOM 581 N N . LYS A 1 72 ? 12.511 6.947 -13.203 1.00 97.69 72 LYS A N 1
ATOM 582 C CA . LYS A 1 72 ? 11.562 8.043 -13.424 1.00 97.69 72 LYS A CA 1
ATOM 583 C C . LYS A 1 72 ? 10.129 7.581 -13.147 1.00 97.69 72 LYS A C 1
ATOM 585 O O . LYS A 1 72 ? 9.388 8.288 -12.465 1.00 97.69 72 LYS A O 1
ATOM 590 N N . THR A 1 73 ? 9.771 6.407 -13.653 1.00 97.00 73 THR A N 1
ATOM 591 C CA . THR A 1 73 ? 8.473 5.756 -13.472 1.00 97.00 73 THR A CA 1
ATOM 592 C C . THR A 1 73 ? 8.268 5.364 -12.016 1.00 97.00 73 THR A C 1
ATOM 594 O O . THR A 1 73 ? 7.209 5.644 -11.470 1.00 97.00 73 THR A O 1
ATOM 597 N N . PHE A 1 74 ? 9.302 4.840 -11.352 1.00 96.50 74 PHE A N 1
ATOM 598 C CA . PHE A 1 74 ? 9.292 4.548 -9.918 1.00 96.50 74 PHE A CA 1
ATOM 599 C C . PHE A 1 74 ? 8.892 5.773 -9.081 1.00 96.50 74 PHE A C 1
ATOM 601 O O . PHE A 1 74 ? 7.923 5.728 -8.327 1.00 96.50 74 PHE A O 1
ATOM 608 N N . LYS A 1 75 ? 9.577 6.911 -9.264 1.00 96.12 75 LYS A N 1
ATOM 609 C CA . LYS A 1 75 ? 9.250 8.151 -8.536 1.00 96.12 75 LYS A CA 1
ATOM 610 C C . LYS A 1 75 ? 7.840 8.654 -8.831 1.00 96.12 75 LYS A C 1
ATOM 612 O O . LYS A 1 75 ? 7.181 9.197 -7.947 1.00 96.12 75 LYS A O 1
ATOM 617 N N . HIS A 1 76 ? 7.391 8.509 -10.076 1.00 94.81 76 HIS A N 1
ATOM 618 C CA . HIS A 1 76 ? 6.032 8.878 -10.444 1.00 94.81 76 HIS A CA 1
ATOM 619 C C . HIS A 1 76 ? 5.003 7.986 -9.741 1.00 94.81 76 HIS A C 1
ATOM 621 O O . HIS A 1 76 ? 4.061 8.519 -9.163 1.00 94.81 76 HIS A O 1
ATOM 627 N N . ALA A 1 77 ? 5.227 6.672 -9.712 1.00 93.50 77 ALA A N 1
ATOM 628 C CA . ALA A 1 77 ? 4.359 5.714 -9.039 1.00 93.50 77 ALA A CA 1
ATOM 629 C C . ALA A 1 77 ? 4.242 6.011 -7.536 1.00 93.50 77 ALA A C 1
ATOM 631 O O . ALA A 1 77 ? 3.135 6.136 -7.027 1.00 93.50 77 ALA A O 1
ATOM 632 N N . ILE A 1 78 ? 5.366 6.249 -6.844 1.00 92.94 78 ILE A N 1
ATOM 633 C CA . ILE A 1 78 ? 5.361 6.661 -5.429 1.00 92.94 78 ILE A CA 1
ATOM 634 C C . ILE A 1 78 ? 4.548 7.947 -5.228 1.00 92.94 78 ILE A C 1
ATOM 636 O O . ILE A 1 78 ? 3.740 8.041 -4.306 1.00 92.94 78 ILE A O 1
ATOM 640 N N . LYS A 1 79 ? 4.719 8.949 -6.095 1.00 92.12 79 LYS A N 1
ATOM 641 C CA . LYS A 1 79 ? 3.942 10.188 -5.991 1.00 92.12 79 LYS A CA 1
ATOM 642 C C . LYS A 1 79 ? 2.437 9.931 -6.091 1.00 92.12 79 LYS A C 1
ATOM 644 O O . LYS A 1 79 ? 1.691 10.519 -5.314 1.00 92.12 79 LYS A O 1
ATOM 649 N N . GLU A 1 80 ? 2.001 9.096 -7.028 1.00 90.06 80 GLU A N 1
ATOM 650 C CA . GLU A 1 80 ? 0.576 8.828 -7.237 1.00 90.06 80 GLU A CA 1
ATOM 651 C C . GLU A 1 80 ? -0.010 7.934 -6.134 1.00 90.06 80 GLU A C 1
ATOM 653 O O . GLU A 1 80 ? -1.028 8.301 -5.550 1.00 90.06 80 GLU A O 1
ATOM 658 N N . TYR A 1 81 ? 0.667 6.840 -5.761 1.00 89.19 81 TYR A N 1
ATOM 659 C CA . T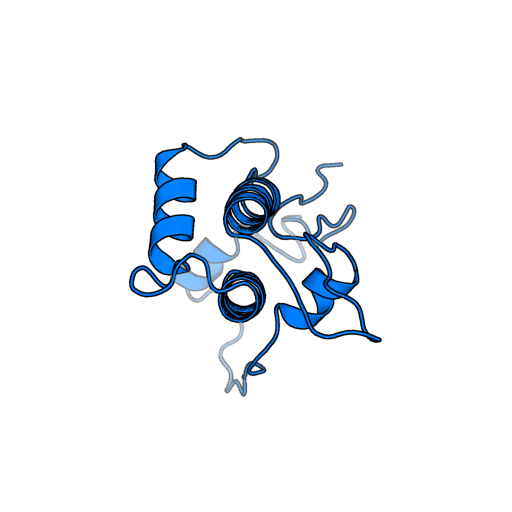YR A 1 81 ? 0.231 5.926 -4.692 1.00 89.19 81 TYR A CA 1
ATOM 660 C C . TYR A 1 81 ? 0.053 6.631 -3.344 1.00 89.19 81 TYR A C 1
ATOM 662 O O . TYR A 1 81 ? -0.859 6.326 -2.575 1.00 89.19 81 TYR A O 1
ATOM 670 N N . PHE A 1 82 ? 0.921 7.598 -3.044 1.00 88.94 82 PHE A N 1
ATOM 671 C CA . PHE A 1 82 ? 0.968 8.242 -1.733 1.00 88.94 82 PHE A CA 1
ATOM 672 C C . PHE A 1 82 ? 0.410 9.670 -1.724 1.00 88.94 82 PHE A C 1
ATOM 674 O O . PHE A 1 82 ? 0.513 10.352 -0.700 1.00 88.94 82 PHE A O 1
ATOM 681 N N . ARG A 1 83 ? -0.214 10.126 -2.822 1.00 87.12 83 ARG A N 1
ATOM 682 C CA . ARG A 1 83 ? -0.667 11.518 -2.999 1.00 87.12 83 ARG A CA 1
ATOM 683 C C . ARG A 1 83 ? -1.591 12.007 -1.883 1.00 87.12 83 ARG A C 1
ATOM 685 O O . ARG A 1 83 ? -1.431 13.137 -1.425 1.00 87.12 83 ARG A O 1
ATOM 692 N N . TYR A 1 84 ? -2.529 11.159 -1.456 1.00 84.81 84 TYR A N 1
ATOM 693 C CA . TYR A 1 84 ? -3.644 11.527 -0.572 1.00 84.81 84 TYR A CA 1
ATOM 694 C C . TYR A 1 84 ? -3.637 10.829 0.792 1.00 84.81 84 TYR A C 1
ATOM 696 O O . TYR A 1 84 ? -4.644 10.817 1.497 1.00 84.81 84 TYR A O 1
ATOM 704 N N . ILE A 1 85 ? -2.524 10.218 1.194 1.00 77.44 85 ILE A N 1
ATOM 705 C CA . ILE A 1 85 ? -2.412 9.663 2.553 1.00 77.44 85 ILE A CA 1
ATOM 706 C C . ILE A 1 85 ? -2.314 10.865 3.530 1.00 77.44 85 ILE A C 1
ATOM 708 O O . ILE A 1 85 ? -1.883 11.935 3.123 1.00 77.44 85 ILE A O 1
ATOM 712 N N . PRO A 1 86 ? -2.680 10.797 4.824 1.00 71.62 86 PRO A N 1
ATOM 713 C CA . PRO A 1 86 ? -3.525 9.772 5.424 1.00 71.62 86 PRO A CA 1
ATOM 714 C C . PRO A 1 86 ? -4.991 9.910 5.008 1.00 71.62 86 PRO A C 1
ATOM 716 O O . PRO A 1 86 ? -5.728 8.938 5.134 1.00 71.62 86 PRO A O 1
ATOM 719 N N . THR A 1 87 ? -5.402 11.070 4.485 1.00 74.12 87 THR A N 1
ATOM 720 C CA . THR A 1 87 ? -6.813 11.373 4.248 1.00 74.12 87 THR A CA 1
ATOM 721 C C . THR A 1 87 ? -7.005 12.139 2.941 1.00 74.12 87 THR A C 1
ATOM 723 O O . THR A 1 87 ? -6.604 13.298 2.812 1.00 74.12 87 THR A O 1
ATOM 726 N N . TYR A 1 88 ? -7.690 11.510 1.986 1.00 78.06 88 TYR A N 1
ATOM 727 C CA . TYR A 1 88 ? -8.215 12.178 0.796 1.00 78.06 88 TYR A CA 1
ATOM 728 C C . TYR A 1 88 ? -9.246 13.254 1.193 1.00 78.06 88 TYR A C 1
ATOM 730 O O . TYR A 1 88 ? -10.016 13.012 2.119 1.00 78.06 88 TYR A O 1
ATOM 738 N N . PRO A 1 89 ? -9.310 14.420 0.517 1.00 79.25 89 PRO A N 1
ATOM 739 C CA . PRO A 1 89 ? -8.536 14.845 -0.656 1.00 79.25 89 PRO A CA 1
ATOM 740 C C . PRO A 1 89 ? -7.256 15.628 -0.325 1.00 79.25 89 PRO A C 1
ATOM 742 O O . PRO A 1 89 ? -6.703 16.287 -1.205 1.00 79.25 89 PRO A O 1
ATOM 745 N N . THR A 1 90 ? -6.785 15.602 0.925 1.00 83.38 90 THR A N 1
ATOM 746 C CA . THR A 1 90 ? -5.632 16.409 1.343 1.00 83.38 90 THR A CA 1
ATOM 747 C C . THR A 1 90 ? -4.360 15.893 0.678 1.00 83.38 90 THR A C 1
ATOM 749 O O . THR A 1 90 ? -3.944 14.760 0.916 1.00 83.38 90 THR A O 1
ATOM 752 N N . GLU A 1 91 ? -3.736 16.723 -0.160 1.00 82.69 91 GLU A N 1
ATOM 753 C CA . GLU A 1 91 ? -2.444 16.383 -0.753 1.00 82.69 91 GLU A CA 1
AT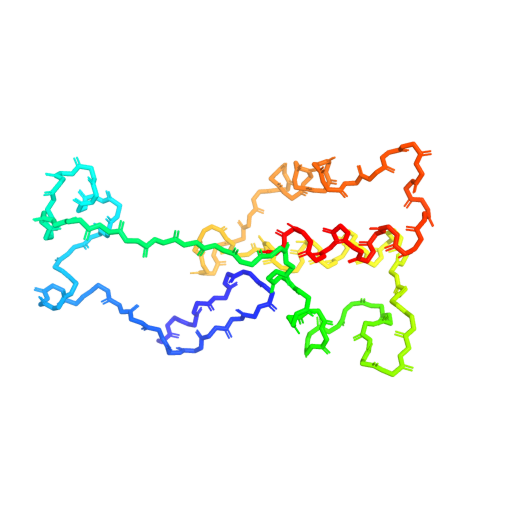OM 754 C C . GLU A 1 91 ? -1.327 16.411 0.291 1.00 82.69 91 GLU A C 1
ATOM 756 O O . GLU A 1 91 ? -1.270 17.273 1.173 1.00 82.69 91 GLU A O 1
ATOM 761 N N . ARG A 1 92 ? -0.405 15.458 0.168 1.00 81.94 92 ARG A N 1
ATOM 762 C CA . ARG A 1 92 ? 0.754 15.338 1.051 1.00 81.94 92 ARG A CA 1
ATOM 763 C C . ARG A 1 92 ? 1.822 16.397 0.801 1.00 81.94 92 ARG A C 1
ATOM 765 O O . ARG A 1 92 ? 2.085 16.805 -0.327 1.00 81.94 92 ARG A O 1
ATOM 772 N N . ALA A 1 93 ? 2.526 16.755 1.877 1.00 86.25 93 ALA A N 1
ATOM 773 C CA . ALA A 1 93 ? 3.730 17.573 1.801 1.00 86.25 93 ALA A CA 1
ATOM 774 C C . ALA A 1 93 ? 4.836 16.853 0.991 1.00 86.25 93 ALA A C 1
ATOM 776 O O . ALA A 1 93 ? 5.072 15.663 1.234 1.00 86.25 93 ALA A O 1
ATOM 777 N N . PRO A 1 94 ? 5.574 17.554 0.104 1.00 88.56 94 PRO A N 1
ATOM 778 C CA . PRO A 1 94 ? 6.616 16.952 -0.737 1.00 88.56 94 PRO A CA 1
ATOM 779 C C . PRO A 1 94 ? 7.671 16.155 0.040 1.00 88.56 94 PRO A C 1
ATOM 781 O O . PRO A 1 94 ? 8.061 15.074 -0.389 1.00 88.56 94 PRO A O 1
ATOM 784 N N . MET A 1 95 ? 8.053 16.632 1.229 1.00 90.69 95 MET A N 1
ATOM 785 C CA . MET A 1 95 ? 9.051 15.988 2.092 1.00 90.69 95 MET A CA 1
ATOM 786 C C . MET A 1 95 ? 8.691 14.538 2.455 1.00 90.69 95 MET A C 1
ATOM 788 O O . MET A 1 95 ? 9.572 13.691 2.578 1.00 90.69 95 MET A O 1
ATOM 792 N N . LEU A 1 96 ? 7.401 14.219 2.607 1.00 89.19 96 LEU A N 1
ATOM 793 C CA . LEU A 1 96 ? 6.976 12.848 2.903 1.00 89.19 96 LEU A CA 1
ATOM 794 C C . LEU A 1 96 ? 7.146 11.938 1.683 1.00 89.19 96 LEU A C 1
ATOM 796 O O . LEU A 1 96 ? 7.634 10.820 1.824 1.00 89.19 96 LEU A O 1
ATOM 800 N N . LEU A 1 97 ? 6.815 12.421 0.484 1.00 91.00 97 LEU A N 1
ATOM 801 C CA . LEU A 1 97 ? 7.024 11.667 -0.756 1.00 91.00 97 LEU A CA 1
ATOM 802 C C . LEU A 1 97 ? 8.517 11.443 -1.027 1.00 91.00 97 LEU A C 1
ATOM 804 O O . LEU A 1 97 ? 8.917 10.354 -1.439 1.00 91.00 97 LEU A O 1
ATOM 808 N N . GLU A 1 98 ? 9.346 12.447 -0.740 1.00 93.81 98 GLU A N 1
ATOM 809 C CA . GLU A 1 98 ? 10.803 12.328 -0.787 1.00 93.81 98 GLU A CA 1
ATOM 810 C C . GLU A 1 98 ? 11.315 11.308 0.229 1.00 93.81 98 GLU A C 1
ATOM 812 O O . GLU A 1 98 ? 12.146 10.483 -0.131 1.00 93.81 98 GLU A O 1
ATOM 817 N N . SER A 1 99 ? 10.778 11.283 1.456 1.00 94.69 99 SER A N 1
ATOM 818 C CA . SER A 1 99 ? 11.174 10.277 2.450 1.00 94.69 99 SER A CA 1
ATOM 819 C C . SER A 1 99 ? 10.825 8.851 2.019 1.00 94.69 99 SER A C 1
ATOM 821 O O . SER A 1 99 ? 11.658 7.961 2.152 1.00 94.69 99 SER A O 1
ATOM 823 N N . ILE A 1 100 ? 9.648 8.631 1.422 1.00 94.38 100 ILE A N 1
ATOM 824 C CA . ILE A 1 100 ? 9.246 7.310 0.914 1.00 94.38 100 ILE A CA 1
ATOM 825 C C . ILE A 1 100 ? 10.159 6.911 -0.247 1.00 94.38 100 ILE A C 1
ATOM 827 O O . ILE A 1 100 ? 10.710 5.812 -0.264 1.00 94.38 100 ILE A O 1
ATOM 831 N N . THR A 1 101 ? 10.383 7.833 -1.188 1.00 95.88 101 THR A N 1
ATOM 832 C CA . THR A 1 101 ? 11.312 7.620 -2.304 1.00 95.88 101 THR A CA 1
ATOM 833 C C . THR A 1 101 ? 12.709 7.275 -1.783 1.00 95.88 101 THR A C 1
ATOM 835 O O . THR A 1 101 ? 13.328 6.338 -2.276 1.00 95.88 101 THR A O 1
ATOM 838 N N . GLN A 1 102 ? 13.191 7.976 -0.754 1.00 96.81 102 GLN A N 1
ATOM 839 C CA . GLN A 1 102 ? 14.486 7.734 -0.123 1.00 96.81 102 GLN A CA 1
ATOM 840 C C . GLN A 1 102 ? 14.593 6.341 0.491 1.00 96.81 102 GLN A C 1
ATOM 842 O O . GLN A 1 102 ? 15.624 5.692 0.316 1.00 96.81 102 GLN A O 1
ATOM 847 N N . THR A 1 103 ? 13.549 5.895 1.190 1.00 97.00 103 THR A N 1
ATOM 848 C CA . THR A 1 103 ? 13.503 4.592 1.859 1.00 97.00 103 THR A CA 1
ATOM 849 C C . THR A 1 103 ? 13.516 3.431 0.870 1.00 97.00 103 THR A C 1
ATOM 851 O O . THR A 1 103 ? 14.233 2.461 1.098 1.00 97.00 103 THR A O 1
ATOM 854 N N . TYR A 1 104 ? 12.762 3.533 -0.227 1.00 96.94 104 TYR A N 1
ATOM 855 C CA . TYR A 1 104 ? 12.588 2.432 -1.182 1.00 96.94 104 TYR A CA 1
ATOM 856 C C . TYR A 1 104 ? 13.527 2.500 -2.396 1.00 96.94 104 TYR A C 1
ATOM 858 O O . TYR A 1 104 ? 13.512 1.611 -3.241 1.00 96.94 104 TYR A O 1
ATOM 866 N N . THR A 1 105 ? 14.379 3.520 -2.508 1.00 97.81 105 THR A N 1
ATOM 867 C CA . THR A 1 105 ? 15.395 3.567 -3.570 1.00 97.81 105 THR A CA 1
ATOM 868 C C . THR A 1 105 ? 16.640 2.785 -3.161 1.00 97.81 105 THR A C 1
ATOM 870 O O . THR A 1 105 ? 17.264 3.063 -2.136 1.00 97.81 105 THR A O 1
ATOM 873 N N . ILE A 1 106 ? 17.082 1.858 -4.015 1.00 97.62 106 ILE A N 1
ATOM 874 C CA . ILE A 1 106 ? 18.394 1.211 -3.877 1.00 97.62 106 ILE A CA 1
ATOM 875 C C . ILE A 1 106 ? 19.471 2.145 -4.440 1.00 97.62 106 ILE A C 1
ATOM 877 O O . ILE A 1 106 ? 19.815 2.094 -5.615 1.00 97.62 106 ILE A O 1
ATOM 881 N N . TRP A 1 107 ? 20.013 3.024 -3.598 1.00 97.19 107 TRP A N 1
ATOM 882 C CA . TRP A 1 107 ? 20.892 4.123 -4.028 1.00 97.19 107 TRP A CA 1
ATOM 883 C C . TRP A 1 107 ? 22.165 3.704 -4.762 1.00 97.19 107 TRP A C 1
ATOM 885 O O . TRP A 1 107 ? 22.588 4.390 -5.692 1.00 97.19 107 TRP A O 1
ATOM 895 N N . ASN A 1 108 ? 22.748 2.566 -4.388 1.00 97.19 108 ASN A N 1
ATOM 896 C CA . ASN A 1 108 ? 23.954 2.054 -5.039 1.00 97.19 108 ASN A CA 1
ATOM 897 C C . ASN A 1 108 ? 23.689 1.516 -6.459 1.00 97.19 108 ASN A C 1
ATOM 899 O O . ASN A 1 108 ? 24.647 1.284 -7.189 1.00 97.19 108 ASN A O 1
ATOM 903 N N . ASP A 1 109 ? 22.422 1.323 -6.848 1.00 97.00 109 ASP A N 1
ATOM 904 C CA . ASP A 1 109 ? 22.024 0.814 -8.166 1.00 97.00 109 ASP A CA 1
ATOM 905 C C . ASP A 1 109 ? 20.618 1.309 -8.573 1.00 97.00 109 ASP A C 1
ATOM 907 O O . ASP A 1 109 ? 19.733 0.543 -8.953 1.00 97.00 109 ASP A O 1
ATOM 911 N N . TYR A 1 110 ? 20.376 2.620 -8.467 1.00 96.62 110 TYR A N 1
ATOM 912 C CA . TYR A 1 110 ? 19.032 3.197 -8.646 1.00 96.62 110 TYR A CA 1
ATOM 913 C C . TYR A 1 110 ? 18.481 3.065 -10.081 1.00 96.62 110 TYR A C 1
ATOM 915 O O . TYR A 1 110 ? 17.284 3.235 -10.315 1.00 96.62 110 TYR A O 1
ATOM 923 N N . ASN A 1 111 ? 19.342 2.772 -11.061 1.00 97.00 111 ASN A N 1
ATOM 924 C CA . ASN A 1 111 ? 18.944 2.552 -12.454 1.00 97.00 111 ASN A CA 1
ATOM 925 C C . ASN A 1 111 ? 18.506 1.105 -12.731 1.00 97.00 111 ASN A C 1
ATOM 927 O O . ASN A 1 111 ? 18.071 0.807 -13.845 1.00 97.00 111 ASN A O 1
ATOM 931 N N . ASN A 1 112 ? 18.596 0.208 -11.746 1.00 97.88 112 ASN A N 1
ATOM 932 C CA . ASN A 1 112 ? 18.193 -1.181 -11.898 1.00 97.88 112 ASN A CA 1
ATOM 933 C C . ASN A 1 112 ? 16.674 -1.316 -11.963 1.00 97.88 112 ASN A C 1
ATOM 935 O O . ASN A 1 112 ? 15.954 -1.158 -10.977 1.00 97.88 112 ASN A O 1
ATOM 939 N N . THR A 1 113 ? 16.185 -1.633 -13.155 1.00 97.19 113 THR A N 1
ATOM 940 C CA . THR A 1 113 ? 14.755 -1.580 -13.454 1.00 97.19 113 THR A CA 1
ATOM 941 C C . THR A 1 113 ? 13.953 -2.699 -12.802 1.00 97.19 113 THR A C 1
ATOM 943 O O . THR A 1 113 ? 12.789 -2.497 -12.458 1.00 97.19 113 THR A O 1
ATOM 946 N N . LEU A 1 114 ? 14.576 -3.859 -12.585 1.00 96.38 114 LEU A N 1
ATOM 947 C CA . LEU A 1 114 ? 13.975 -4.969 -11.853 1.00 96.38 114 LEU A CA 1
ATOM 948 C C . LEU A 1 114 ? 13.900 -4.651 -10.357 1.00 96.38 114 LEU A C 1
ATOM 950 O O . LEU A 1 114 ? 12.865 -4.868 -9.733 1.00 96.38 114 LEU A O 1
ATOM 954 N N . GLN A 1 115 ? 14.973 -4.102 -9.780 1.00 96.94 115 GLN A N 1
ATOM 955 C CA . GLN A 1 115 ? 14.975 -3.720 -8.366 1.00 96.94 115 GLN A CA 1
ATOM 956 C C . GLN A 1 115 ? 13.954 -2.624 -8.085 1.00 96.94 115 GLN A C 1
ATOM 958 O O . GLN A 1 115 ? 13.197 -2.747 -7.132 1.00 96.94 115 GLN A O 1
ATOM 963 N N . ASN A 1 116 ? 13.848 -1.611 -8.942 1.00 96.94 116 ASN A N 1
ATOM 964 C CA . ASN A 1 116 ? 12.825 -0.574 -8.808 1.00 96.94 116 ASN A CA 1
ATOM 965 C C . ASN A 1 116 ? 11.402 -1.151 -8.834 1.00 96.94 116 ASN A C 1
ATOM 967 O O . ASN A 1 116 ? 10.552 -0.711 -8.064 1.00 96.94 116 ASN A O 1
ATOM 971 N N . ALA A 1 117 ? 11.141 -2.160 -9.669 1.00 95.25 117 ALA A N 1
ATOM 972 C CA . ALA A 1 117 ? 9.847 -2.835 -9.702 1.00 95.25 117 ALA A CA 1
ATOM 973 C C . ALA A 1 117 ? 9.551 -3.606 -8.405 1.00 95.25 117 ALA A C 1
ATOM 975 O O . ALA A 1 117 ? 8.450 -3.519 -7.861 1.00 95.25 117 ALA A O 1
ATOM 976 N N . ILE A 1 118 ? 10.550 -4.323 -7.879 1.00 95.06 118 ILE A N 1
ATOM 977 C CA . ILE A 1 118 ? 10.447 -5.032 -6.597 1.00 95.06 118 ILE A CA 1
ATOM 978 C C . ILE A 1 118 ? 10.224 -4.032 -5.458 1.00 95.06 118 ILE A C 1
ATOM 980 O O . ILE A 1 118 ? 9.312 -4.210 -4.660 1.00 95.06 118 ILE A O 1
ATOM 984 N N . GLN A 1 119 ? 11.003 -2.951 -5.401 1.00 96.12 119 GLN A N 1
ATOM 985 C CA . GLN A 1 119 ? 10.871 -1.927 -4.364 1.00 96.12 119 GLN A CA 1
ATOM 986 C C . GLN A 1 119 ? 9.530 -1.201 -4.431 1.00 96.12 119 GLN A C 1
ATOM 988 O O . GLN A 1 119 ? 8.952 -0.899 -3.393 1.00 96.12 119 GLN A O 1
ATOM 993 N N . LEU A 1 120 ? 8.985 -0.981 -5.630 1.00 93.81 120 LEU A N 1
ATOM 994 C CA . LEU A 1 120 ? 7.640 -0.432 -5.777 1.00 93.81 120 LEU A CA 1
ATOM 995 C C . LEU A 1 120 ? 6.582 -1.370 -5.178 1.00 93.81 120 LEU A C 1
ATOM 997 O O . LEU A 1 120 ? 5.628 -0.904 -4.568 1.00 93.81 120 LEU A O 1
ATOM 1001 N N . SER A 1 121 ? 6.771 -2.687 -5.303 1.00 92.31 121 SER A N 1
ATOM 1002 C CA . SER A 1 121 ? 5.922 -3.695 -4.655 1.00 92.31 121 SER A CA 1
ATOM 1003 C C . SER A 1 121 ? 6.089 -3.777 -3.143 1.00 92.31 121 SER A C 1
ATOM 1005 O O . SER A 1 121 ? 5.182 -4.272 -2.487 1.00 92.31 121 SER A O 1
ATOM 1007 N N . LEU A 1 122 ? 7.228 -3.352 -2.600 1.00 93.75 122 LEU A N 1
ATOM 1008 C CA . LEU A 1 122 ? 7.464 -3.301 -1.155 1.00 93.75 122 LEU A CA 1
ATOM 1009 C C . LEU A 1 122 ? 6.990 -1.985 -0.534 1.00 93.75 122 LEU A C 1
ATOM 1011 O O . LEU A 1 122 ? 6.789 -1.923 0.674 1.00 93.75 122 LEU A O 1
ATOM 1015 N N . ALA A 1 123 ? 6.857 -0.931 -1.343 1.00 90.75 123 ALA A N 1
ATOM 1016 C CA . ALA A 1 123 ? 6.395 0.371 -0.884 1.00 90.75 123 ALA A CA 1
ATOM 1017 C C . ALA A 1 123 ? 4.901 0.393 -0.555 1.00 90.75 123 ALA A C 1
ATOM 1019 O O . ALA A 1 123 ? 4.492 1.178 0.299 1.00 90.75 123 ALA A O 1
ATOM 1020 N N . VAL A 1 124 ? 4.126 -0.440 -1.251 1.00 82.25 124 VAL A N 1
ATOM 1021 C CA . VAL A 1 124 ? 2.677 -0.641 -1.107 1.00 82.25 124 VAL A CA 1
ATOM 1022 C C . VAL A 1 124 ? 2.385 -1.632 0.009 1.00 82.25 124 VAL A C 1
ATOM 1024 O O . VAL A 1 124 ? 1.519 -1.299 0.847 1.00 82.25 124 VAL A O 1
#

Radius of gyration: 17.52 Å; chains: 1; bounding box: 47×33×44 Å